Protein AF-A0A1V2QL84-F1 (afdb_monomer)

Secondary structure (DSSP, 8-state):
----------HHHHHHHHHHHHHHHHHHHHHHHHHHHHHTT-HHHHHHHHHHHHHHHTTSS--SSHHHHHHHHHHHS---

Mean predicted aligned error: 11.81 Å

Radius of gyration: 18.5 Å; Cα contacts (8 Å, |Δi|>4): 59; chains: 1; bounding box: 37×18×67 Å

Solvent-accessible surface area (backbone atoms only — not comparable to full-atom values): 4609 Å² total; per-residue (Å²): 139,82,89,88,82,78,76,76,67,64,68,70,54,59,55,49,50,50,53,49,47,51,47,50,50,54,24,48,53,28,35,53,51,13,51,54,29,44,76,71,66,40,53,73,59,12,51,54,27,29,52,53,14,45,58,46,39,72,73,42,95,83,54,72,65,66,49,49,51,44,51,50,56,58,72,66,52,80,81,126

Sequence (80 aa):
MDNSVVTTQPVNQQVADEALLLSHDVAAVFNDLGVLMAVRGHTEEAERLYRRSLEIRRRLPDESAQAALTRRNLAILPTG

Structure (mmCIF, N/CA/C/O backbone):
data_AF-A0A1V2QL84-F1
#
_entry.id   AF-A0A1V2QL84-F1
#
loop_
_atom_site.group_PDB
_atom_site.id
_atom_site.type_symbol
_atom_site.label_atom_id
_atom_site.label_alt_id
_atom_site.label_comp_id
_atom_site.label_asym_id
_atom_site.label_entity_id
_atom_site.label_seq_id
_atom_site.pdbx_PDB_ins_code
_atom_site.Cartn_x
_atom_site.Cartn_y
_atom_site.Cartn_z
_atom_site.occupancy
_atom_site.B_iso_or_equiv
_atom_site.auth_seq_id
_atom_site.auth_comp_id
_atom_site.auth_asym_id
_atom_site.auth_atom_id
_atom_site.pdbx_PDB_model_num
ATOM 1 N N . MET A 1 1 ? 25.310 -2.967 -49.637 1.00 41.56 1 MET A N 1
ATOM 2 C CA . MET A 1 1 ? 25.910 -1.912 -48.799 1.00 41.56 1 MET A CA 1
ATOM 3 C C . MET A 1 1 ? 25.088 -1.863 -47.535 1.00 41.56 1 MET A C 1
ATOM 5 O O . MET A 1 1 ? 23.870 -1.795 -47.614 1.00 41.56 1 MET A O 1
ATOM 9 N N . ASP A 1 2 ? 25.781 -2.117 -46.440 1.00 43.19 2 ASP A N 1
ATOM 10 C CA . ASP A 1 2 ? 25.292 -2.579 -45.149 1.00 43.19 2 ASP A CA 1
ATOM 11 C C . ASP A 1 2 ? 24.964 -1.406 -44.209 1.00 43.19 2 ASP A C 1
ATOM 13 O O . ASP A 1 2 ? 25.540 -0.328 -44.339 1.00 43.19 2 ASP A O 1
ATOM 17 N N . ASN A 1 3 ? 24.085 -1.701 -43.252 1.00 43.94 3 ASN A N 1
ATOM 18 C CA . ASN A 1 3 ? 23.962 -1.107 -41.926 1.00 43.94 3 ASN A CA 1
ATOM 19 C C . ASN A 1 3 ? 23.594 0.382 -41.804 1.00 43.94 3 ASN A C 1
ATOM 21 O O . ASN A 1 3 ? 24.466 1.242 -41.879 1.00 43.94 3 ASN A O 1
ATOM 25 N N . SER A 1 4 ? 22.324 0.681 -41.487 1.00 50.56 4 SER A N 1
ATOM 26 C CA . SER A 1 4 ? 21.916 1.834 -40.647 1.00 50.56 4 SER A CA 1
ATOM 27 C C . SER A 1 4 ? 20.424 1.782 -40.270 1.00 50.56 4 SER A C 1
ATOM 29 O O . SER A 1 4 ? 19.698 2.757 -40.417 1.00 50.56 4 SER A O 1
ATOM 31 N N . VAL A 1 5 ? 19.932 0.643 -39.774 1.00 56.78 5 VAL A N 1
ATOM 32 C CA . VAL A 1 5 ? 18.715 0.624 -38.933 1.00 56.78 5 VAL A CA 1
ATOM 33 C C . VAL A 1 5 ? 19.024 -0.208 -37.694 1.00 56.78 5 VAL A C 1
ATOM 35 O O . VAL A 1 5 ? 18.380 -1.201 -37.387 1.00 56.78 5 VAL A O 1
ATOM 38 N N . VAL A 1 6 ? 20.062 0.201 -36.967 1.00 51.78 6 VAL A N 1
ATOM 39 C CA . VAL A 1 6 ? 20.052 0.020 -35.519 1.00 51.78 6 VAL A CA 1
ATOM 40 C C . VAL A 1 6 ? 19.507 1.328 -34.979 1.00 51.78 6 VAL A C 1
ATOM 42 O O . VAL A 1 6 ? 20.239 2.245 -34.618 1.00 51.78 6 VAL A O 1
ATOM 45 N N . THR A 1 7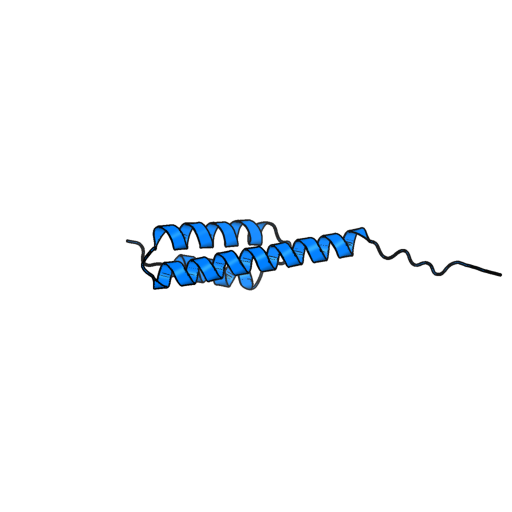 ? 18.181 1.438 -34.995 1.00 46.47 7 THR A N 1
ATOM 46 C CA . THR A 1 7 ? 17.479 2.302 -34.056 1.00 46.47 7 THR A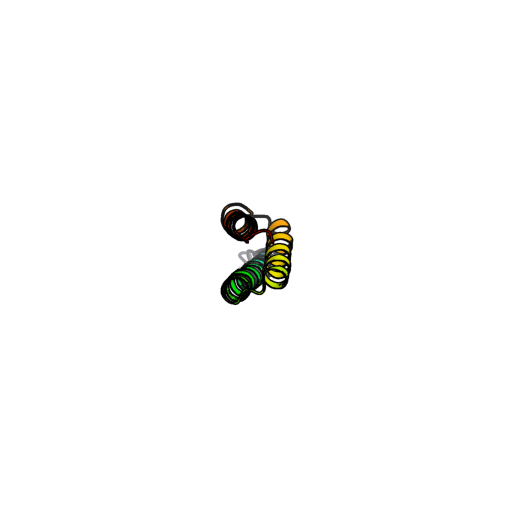 CA 1
ATOM 47 C C . THR A 1 7 ? 17.859 1.794 -32.675 1.00 46.47 7 THR A C 1
ATOM 49 O O . THR A 1 7 ? 17.272 0.835 -32.175 1.00 46.47 7 THR A O 1
ATOM 52 N N . THR A 1 8 ? 18.900 2.376 -32.087 1.00 49.28 8 THR A N 1
ATOM 53 C CA . THR A 1 8 ? 19.181 2.238 -30.666 1.00 49.28 8 THR A CA 1
ATOM 54 C C . THR A 1 8 ? 17.982 2.830 -29.943 1.00 49.28 8 THR A C 1
ATOM 56 O O . THR A 1 8 ? 17.892 4.040 -29.739 1.00 49.28 8 THR A O 1
ATOM 59 N N . GLN A 1 9 ? 17.014 1.969 -29.634 1.00 44.50 9 GLN A N 1
ATOM 60 C CA . GLN A 1 9 ? 16.002 2.241 -28.633 1.00 44.50 9 GLN A CA 1
ATOM 61 C C . GLN A 1 9 ? 16.735 2.685 -27.361 1.00 44.50 9 GLN A C 1
ATOM 63 O O . GLN A 1 9 ? 17.783 2.112 -27.037 1.00 44.50 9 GLN A O 1
ATOM 68 N N . PRO A 1 10 ? 16.262 3.727 -26.661 1.00 46.19 10 PRO A N 1
ATOM 69 C CA . PRO A 1 10 ? 16.921 4.188 -25.456 1.00 46.19 10 PRO A CA 1
ATOM 70 C C . PRO A 1 10 ? 16.767 3.097 -24.394 1.00 46.19 10 PRO A C 1
ATOM 72 O O . PRO A 1 10 ? 15.764 3.040 -23.691 1.00 46.19 10 PRO A O 1
ATOM 75 N N . VAL A 1 11 ? 17.788 2.248 -24.250 1.00 53.09 11 VAL A N 1
ATOM 76 C CA . VAL A 1 11 ? 17.893 1.202 -23.210 1.00 53.09 11 VAL A CA 1
ATOM 77 C C . VAL A 1 11 ? 17.634 1.790 -21.810 1.00 53.09 11 VAL A C 1
ATOM 79 O O . VAL A 1 11 ? 17.182 1.107 -20.899 1.00 53.09 11 VAL A O 1
ATOM 82 N N . ASN A 1 12 ? 17.843 3.100 -21.665 1.00 47.56 12 ASN A N 1
ATOM 83 C CA . ASN A 1 12 ? 17.606 3.865 -20.451 1.00 47.56 12 ASN A CA 1
ATOM 84 C C . ASN A 1 12 ? 16.120 4.070 -20.090 1.00 47.56 12 ASN A C 1
ATOM 86 O O . ASN A 1 12 ? 15.822 4.251 -18.915 1.00 47.56 12 ASN A O 1
ATOM 90 N N . GLN A 1 13 ? 15.191 4.055 -21.055 1.00 49.47 13 GLN A N 1
ATOM 91 C CA . GLN A 1 13 ? 13.754 4.155 -20.755 1.00 49.47 13 GLN A CA 1
ATOM 92 C C . GLN A 1 13 ? 13.188 2.820 -20.280 1.00 49.47 13 GLN A C 1
ATOM 94 O O . GLN A 1 13 ? 12.453 2.791 -19.307 1.00 49.47 13 GLN A O 1
ATOM 99 N N . GLN A 1 14 ? 13.605 1.707 -20.881 1.00 49.22 14 GLN A N 1
ATOM 100 C CA . GLN A 1 14 ? 13.073 0.386 -20.545 1.00 49.22 14 GLN A CA 1
ATOM 101 C C . GLN A 1 14 ? 13.472 -0.064 -19.128 1.00 49.22 14 GLN A C 1
ATOM 103 O O . GLN A 1 14 ? 12.648 -0.583 -18.383 1.00 49.22 14 GLN A O 1
ATOM 108 N N . VAL A 1 15 ? 14.713 0.221 -18.712 1.00 53.81 15 VA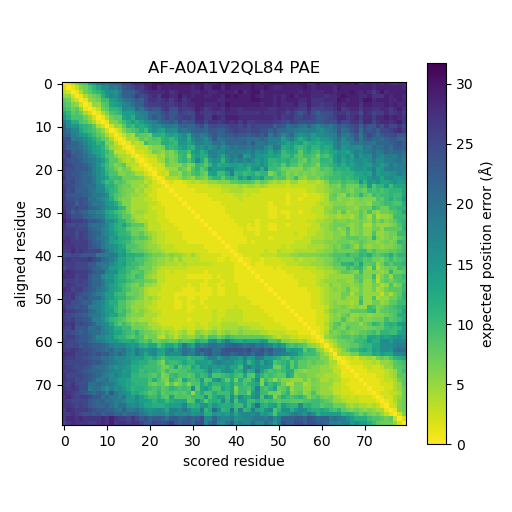L A N 1
ATOM 109 C CA . VAL A 1 15 ? 15.175 -0.015 -17.330 1.00 53.81 15 VAL A CA 1
ATOM 110 C C . VAL A 1 15 ? 14.466 0.912 -16.337 1.00 53.81 15 VAL A C 1
ATOM 112 O O . VAL A 1 15 ? 14.170 0.504 -15.215 1.00 53.81 15 VAL A O 1
ATOM 115 N N . ALA A 1 16 ? 14.169 2.153 -16.738 1.00 55.25 16 ALA A N 1
ATOM 116 C CA . ALA A 1 16 ? 13.390 3.073 -15.915 1.00 55.25 16 ALA A CA 1
ATOM 117 C C . ALA A 1 16 ? 11.937 2.599 -15.767 1.00 55.25 16 ALA A C 1
ATOM 119 O O . ALA A 1 16 ? 11.412 2.657 -14.661 1.00 55.25 16 ALA A O 1
ATOM 120 N N . ASP A 1 17 ? 11.328 2.068 -16.828 1.00 56.88 17 ASP A N 1
ATOM 121 C CA . ASP A 1 17 ? 9.972 1.518 -16.822 1.00 56.88 17 ASP A CA 1
ATOM 122 C C . ASP A 1 17 ? 9.884 0.237 -15.980 1.00 56.88 17 ASP A C 1
ATOM 124 O O . ASP A 1 17 ? 8.943 0.078 -15.208 1.00 56.88 17 ASP A O 1
ATOM 128 N N . GLU A 1 18 ? 10.888 -0.644 -16.036 1.00 57.09 18 GLU A N 1
ATOM 129 C CA . GLU A 1 18 ? 10.978 -1.829 -15.169 1.00 57.09 18 GLU A CA 1
ATOM 130 C C . GLU A 1 18 ? 11.200 -1.455 -13.698 1.00 57.09 18 GLU A C 1
ATOM 132 O O . GLU A 1 18 ? 10.543 -2.003 -12.812 1.00 57.09 18 GLU A O 1
ATOM 137 N N . ALA A 1 19 ? 12.075 -0.487 -13.410 1.00 60.88 19 ALA A N 1
ATOM 138 C CA . ALA A 1 19 ? 12.270 0.029 -12.055 1.00 60.88 19 ALA A CA 1
ATOM 139 C C . ALA A 1 19 ? 11.010 0.739 -11.529 1.00 60.88 19 ALA A C 1
ATOM 141 O O . ALA A 1 19 ? 10.693 0.662 -10.336 1.00 60.88 19 ALA A O 1
ATOM 142 N N . LEU A 1 20 ? 10.270 1.406 -12.416 1.00 63.75 20 LEU A N 1
ATOM 143 C CA . LEU A 1 20 ? 8.999 2.049 -12.115 1.00 63.75 20 LEU A CA 1
ATOM 144 C C . LEU A 1 20 ? 7.888 1.026 -11.867 1.00 63.75 20 LEU A C 1
ATOM 146 O O . LEU A 1 20 ? 7.091 1.215 -10.946 1.00 63.75 20 LEU A O 1
ATOM 150 N N . LEU A 1 21 ? 7.857 -0.060 -12.640 1.00 65.56 21 LEU A N 1
ATOM 151 C CA . LEU A 1 21 ? 6.933 -1.177 -12.466 1.00 65.56 21 LEU A CA 1
ATOM 152 C C . LEU A 1 21 ? 7.217 -1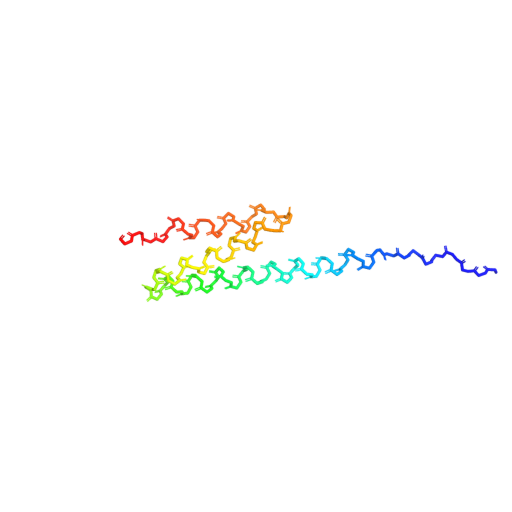.910 -11.152 1.00 65.56 21 LEU A C 1
ATOM 154 O O . LEU A 1 21 ? 6.311 -2.102 -10.347 1.00 65.56 21 LEU A O 1
ATOM 158 N N . LEU A 1 22 ? 8.490 -2.188 -10.862 1.00 74.88 22 LEU A N 1
ATOM 159 C CA . LEU A 1 22 ? 8.909 -2.754 -9.583 1.00 74.88 22 LEU A CA 1
ATOM 160 C C . LEU A 1 22 ? 8.506 -1.841 -8.417 1.00 74.88 22 LEU A C 1
ATOM 162 O O . LEU A 1 22 ? 8.041 -2.313 -7.384 1.00 74.88 22 LEU A O 1
ATOM 166 N N . SER A 1 23 ? 8.624 -0.523 -8.582 1.00 77.06 23 SER A N 1
ATOM 167 C CA . SER A 1 23 ? 8.198 0.441 -7.562 1.00 77.06 23 SER A CA 1
ATOM 168 C C . SER A 1 23 ? 6.671 0.486 -7.389 1.00 77.06 23 SER A C 1
ATOM 170 O O . SER A 1 23 ? 6.188 0.654 -6.267 1.00 77.06 23 SER A O 1
ATOM 172 N N . HIS A 1 24 ? 5.901 0.285 -8.464 1.00 79.81 24 HIS A N 1
ATOM 173 C CA . HIS A 1 24 ? 4.444 0.125 -8.403 1.00 79.81 24 HIS A CA 1
ATOM 174 C C . HIS A 1 24 ? 4.039 -1.142 -7.646 1.00 79.81 24 HIS A C 1
ATOM 176 O O . HIS A 1 24 ? 3.193 -1.065 -6.749 1.00 79.81 24 HIS A O 1
ATOM 182 N N . ASP A 1 25 ? 4.666 -2.273 -7.961 1.00 84.38 25 ASP A N 1
ATOM 183 C CA . ASP A 1 25 ? 4.377 -3.564 -7.335 1.00 84.38 25 ASP A CA 1
ATOM 184 C C . ASP A 1 25 ? 4.751 -3.552 -5.852 1.00 84.38 25 ASP A C 1
ATOM 186 O O . ASP A 1 25 ? 3.954 -3.940 -4.997 1.00 84.38 25 ASP A O 1
ATOM 190 N N . VAL A 1 26 ? 5.918 -2.998 -5.507 1.00 85.50 26 VAL A N 1
ATOM 191 C CA . VAL A 1 26 ? 6.341 -2.833 -4.109 1.00 85.50 26 VAL A CA 1
ATOM 192 C C . VAL A 1 26 ? 5.350 -1.952 -3.341 1.00 85.50 26 VAL A C 1
ATOM 194 O O . VAL A 1 26 ? 4.982 -2.275 -2.208 1.00 85.50 26 V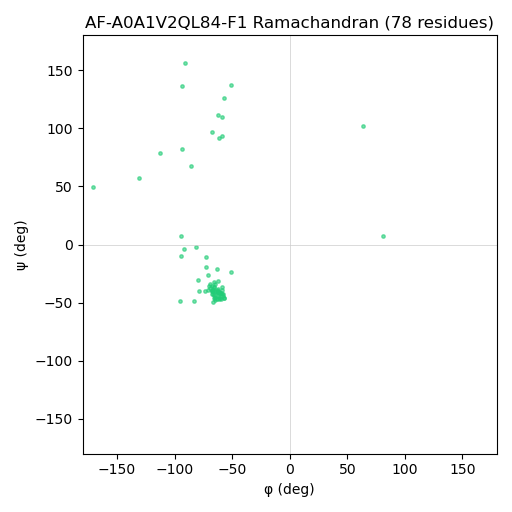AL A O 1
ATOM 197 N N . ALA A 1 27 ? 4.856 -0.865 -3.942 1.00 86.56 27 ALA A N 1
ATOM 198 C CA . ALA A 1 27 ? 3.838 -0.032 -3.309 1.00 86.56 27 ALA A CA 1
ATOM 199 C C . ALA A 1 27 ? 2.496 -0.761 -3.126 1.00 86.56 27 ALA A C 1
ATOM 201 O O . ALA A 1 27 ? 1.825 -0.544 -2.112 1.00 86.56 27 ALA A O 1
ATOM 202 N N . ALA A 1 28 ? 2.092 -1.607 -4.076 1.00 87.38 28 ALA A N 1
ATOM 203 C CA . ALA A 1 28 ? 0.884 -2.423 -3.968 1.00 87.38 28 ALA A CA 1
ATOM 204 C C . ALA A 1 28 ? 1.000 -3.440 -2.825 1.00 87.38 28 ALA A C 1
ATOM 206 O O . ALA A 1 28 ? 0.127 -3.481 -1.961 1.00 87.38 28 ALA A O 1
ATOM 207 N N . VAL A 1 29 ? 2.133 -4.137 -2.721 1.00 90.44 29 VAL A N 1
ATOM 208 C CA . VAL A 1 29 ? 2.400 -5.086 -1.629 1.00 90.44 29 VAL A CA 1
ATOM 209 C C . VAL A 1 29 ? 2.306 -4.408 -0.258 1.00 90.44 29 VAL A C 1
ATOM 211 O O . VAL A 1 29 ? 1.669 -4.940 0.650 1.00 90.44 29 VAL A O 1
ATOM 214 N N . PHE A 1 30 ? 2.877 -3.208 -0.091 1.00 90.56 30 PHE A N 1
ATOM 215 C CA . PHE A 1 30 ? 2.746 -2.461 1.168 1.00 90.56 30 PHE A CA 1
ATOM 216 C C . PHE A 1 30 ? 1.295 -2.083 1.487 1.00 90.56 30 PHE A C 1
ATOM 218 O O . PHE A 1 30 ? 0.891 -2.134 2.648 1.00 90.56 30 PHE A O 1
ATOM 225 N N . ASN A 1 31 ? 0.503 -1.716 0.477 1.00 87.19 31 ASN A N 1
ATOM 226 C CA . ASN A 1 31 ? -0.914 -1.420 0.666 1.00 87.19 31 ASN A CA 1
ATOM 227 C C . ASN A 1 31 ? -1.689 -2.668 1.110 1.00 87.19 31 ASN A C 1
ATOM 229 O O . ASN A 1 31 ? -2.455 -2.600 2.067 1.00 87.19 31 ASN A O 1
ATOM 233 N N . ASP A 1 32 ? -1.458 -3.807 0.468 1.00 91.31 32 ASP A N 1
ATOM 234 C CA . ASP A 1 32 ? -2.199 -5.039 0.746 1.00 91.31 32 ASP A CA 1
ATOM 235 C C . ASP A 1 32 ? -1.832 -5.627 2.115 1.00 91.31 32 ASP A C 1
ATOM 237 O O . ASP A 1 32 ? -2.702 -6.094 2.854 1.00 91.31 32 ASP A O 1
ATOM 241 N N . LEU A 1 33 ? -0.563 -5.507 2.518 1.00 91.31 33 LEU A N 1
ATOM 242 C CA . LEU A 1 33 ? -0.140 -5.799 3.889 1.00 91.31 33 LEU A CA 1
ATOM 243 C C . LEU A 1 33 ? -0.814 -4.861 4.898 1.00 91.31 33 LEU A C 1
ATOM 245 O O . LEU A 1 33 ? -1.233 -5.316 5.962 1.00 91.31 33 LEU A O 1
ATOM 249 N N . GLY A 1 34 ? -0.961 -3.574 4.569 1.00 91.62 34 GLY A N 1
ATOM 250 C CA . GLY A 1 34 ? -1.703 -2.619 5.393 1.00 91.62 34 GLY A CA 1
ATOM 251 C C . GLY A 1 34 ? -3.160 -3.039 5.600 1.00 91.62 34 GLY A C 1
ATOM 252 O O . GLY A 1 34 ? -3.652 -3.013 6.729 1.00 91.62 34 GLY A O 1
ATOM 253 N N . VAL A 1 35 ? -3.826 -3.514 4.542 1.00 91.19 35 VAL A N 1
ATOM 254 C CA . VAL A 1 35 ? -5.196 -4.057 4.613 1.00 91.19 35 VAL A CA 1
ATOM 255 C C . VAL A 1 35 ? -5.244 -5.278 5.522 1.00 91.19 35 VAL A C 1
ATOM 257 O O . VAL A 1 35 ? -6.094 -5.352 6.410 1.00 91.19 35 VAL A O 1
ATOM 260 N N . LEU A 1 36 ? -4.310 -6.215 5.355 1.00 93.06 36 LEU A N 1
ATOM 261 C CA . LEU A 1 36 ? -4.253 -7.420 6.177 1.00 93.06 36 LEU A CA 1
ATOM 262 C C . LEU A 1 36 ? -4.056 -7.096 7.666 1.00 93.06 36 LEU A C 1
ATOM 264 O O . LEU A 1 36 ? -4.705 -7.708 8.516 1.00 93.06 36 LEU A O 1
ATOM 268 N N . MET A 1 37 ? -3.192 -6.131 7.990 1.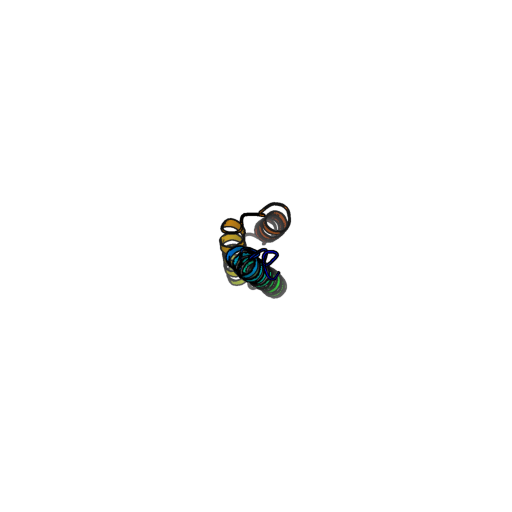00 90.94 37 MET A N 1
ATOM 269 C CA . MET A 1 37 ? -2.958 -5.703 9.373 1.00 90.94 37 MET A CA 1
ATOM 270 C C . MET A 1 37 ? -4.164 -4.977 9.966 1.00 90.94 37 MET A C 1
ATOM 272 O O . MET A 1 37 ? -4.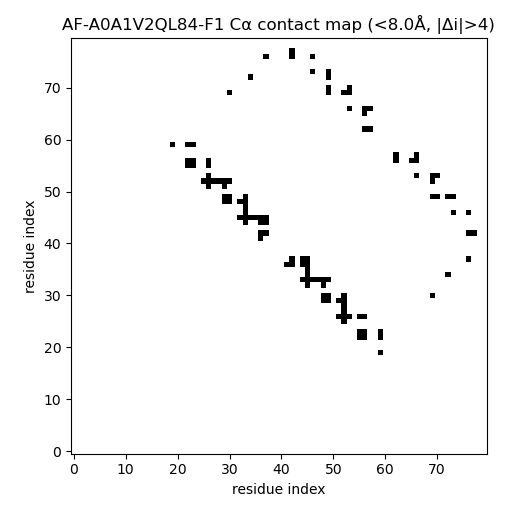506 -5.222 11.122 1.00 90.94 37 MET A O 1
ATOM 276 N N . ALA A 1 38 ? -4.866 -4.168 9.168 1.00 88.31 38 ALA A N 1
ATOM 277 C CA . ALA A 1 38 ? -6.104 -3.517 9.587 1.00 88.31 38 ALA A CA 1
ATOM 278 C C . ALA A 1 38 ? -7.191 -4.548 9.933 1.00 88.31 38 ALA A C 1
ATOM 280 O O . ALA A 1 38 ? -7.821 -4.452 10.983 1.00 88.31 38 ALA A O 1
ATOM 281 N N . VAL A 1 39 ? -7.358 -5.583 9.100 1.00 90.50 39 VAL A N 1
ATOM 282 C CA . VAL A 1 39 ? -8.306 -6.688 9.347 1.00 90.50 39 VAL A CA 1
ATOM 283 C C . VAL A 1 39 ? -7.953 -7.472 10.616 1.00 90.50 39 VAL A C 1
ATOM 285 O O . VAL A 1 39 ? -8.843 -7.966 11.303 1.00 90.50 39 VAL A O 1
ATOM 288 N N . ARG A 1 40 ? -6.665 -7.567 10.963 1.00 91.12 40 ARG A N 1
ATOM 289 C CA . ARG A 1 40 ? -6.189 -8.209 12.200 1.00 91.12 40 ARG A CA 1
ATOM 290 C C . ARG A 1 40 ? -6.275 -7.310 13.442 1.00 91.12 40 ARG A C 1
ATOM 292 O O . ARG A 1 40 ? -5.941 -7.773 14.526 1.00 91.12 40 ARG A O 1
ATOM 299 N N . GLY A 1 41 ? -6.712 -6.056 13.301 1.00 90.31 41 GLY A N 1
ATOM 300 C CA . GLY A 1 41 ? -6.803 -5.087 14.400 1.00 90.31 41 GLY A CA 1
ATOM 301 C C . GLY A 1 41 ? -5.481 -4.396 14.757 1.00 90.31 41 GLY A C 1
ATOM 302 O O . GLY A 1 41 ? -5.428 -3.644 15.725 1.00 90.31 41 GLY A O 1
ATOM 303 N N . HIS A 1 42 ? -4.413 -4.605 13.982 1.00 92.06 42 HIS A N 1
ATOM 304 C CA . HIS A 1 42 ? -3.119 -3.946 14.181 1.00 92.06 42 HIS A CA 1
ATOM 305 C C . HIS A 1 42 ? -3.085 -2.581 13.477 1.00 92.06 42 HIS A C 1
ATOM 307 O O . HIS A 1 42 ? -2.363 -2.377 12.497 1.00 92.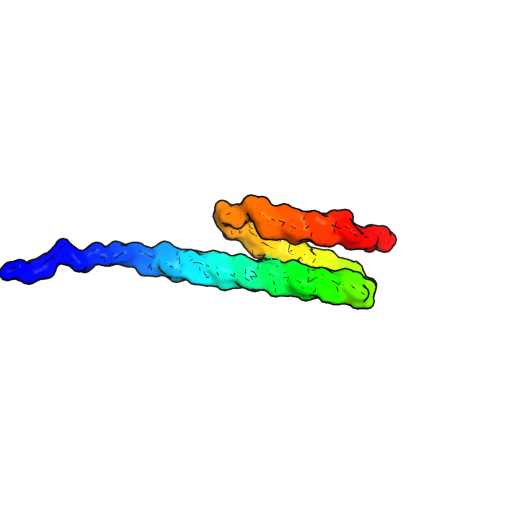06 42 HIS A O 1
ATOM 313 N N . THR A 1 43 ? -3.885 -1.635 13.970 1.00 86.06 43 THR A N 1
ATOM 314 C CA . THR A 1 43 ? -4.110 -0.325 13.333 1.00 86.06 43 THR A CA 1
ATOM 315 C C . THR A 1 43 ? -2.822 0.478 13.127 1.00 86.06 43 THR A C 1
ATOM 317 O O . THR A 1 43 ? -2.601 1.023 12.047 1.00 86.06 43 THR A O 1
ATOM 320 N N . GLU A 1 44 ? -1.923 0.500 14.113 1.00 87.88 44 GLU A N 1
ATOM 321 C CA . GLU A 1 44 ? -0.650 1.232 14.021 1.00 87.88 44 GLU A CA 1
ATOM 322 C C . GLU A 1 44 ? 0.286 0.652 12.952 1.00 87.88 44 GLU A C 1
ATOM 324 O O . GLU A 1 44 ? 1.012 1.377 12.270 1.00 87.88 44 GLU A O 1
ATOM 329 N N . GLU A 1 45 ? 0.291 -0.673 12.795 1.00 86.00 45 GLU A N 1
ATOM 330 C CA . GLU A 1 45 ? 1.101 -1.344 11.782 1.00 86.00 45 GLU A CA 1
ATOM 331 C C . GLU A 1 45 ? 0.518 -1.137 10.383 1.00 86.00 45 GLU A C 1
ATOM 333 O O . GLU A 1 45 ? 1.264 -0.827 9.451 1.00 86.00 45 GLU A O 1
ATOM 338 N N . ALA A 1 46 ? -0.810 -1.195 10.257 1.00 88.31 46 ALA A N 1
ATOM 339 C CA . ALA A 1 46 ? -1.515 -0.864 9.025 1.00 88.31 46 ALA A CA 1
ATOM 340 C C . ALA A 1 46 ? -1.200 0.563 8.555 1.00 88.31 46 ALA A C 1
ATOM 342 O O . ALA A 1 46 ? -0.858 0.777 7.392 1.00 88.31 46 ALA A O 1
ATOM 343 N N . GLU A 1 47 ? -1.229 1.536 9.467 1.00 86.44 47 GLU A N 1
ATOM 344 C CA . GLU A 1 47 ? -0.910 2.926 9.156 1.00 86.44 47 GLU A CA 1
ATOM 345 C C . GLU A 1 47 ? 0.530 3.097 8.642 1.00 86.44 47 GLU A C 1
ATOM 347 O O . GLU A 1 47 ? 0.755 3.768 7.627 1.00 86.44 47 GLU A O 1
ATOM 352 N N . ARG A 1 48 ? 1.519 2.463 9.291 1.00 89.50 48 ARG A N 1
ATOM 353 C CA . ARG A 1 48 ? 2.919 2.503 8.824 1.00 89.50 48 ARG A CA 1
ATOM 354 C C . ARG A 1 48 ? 3.067 1.927 7.415 1.00 89.50 48 ARG A C 1
ATOM 356 O O . ARG A 1 48 ? 3.789 2.500 6.596 1.00 89.50 48 ARG A O 1
ATOM 363 N N . LEU A 1 49 ? 2.382 0.821 7.129 1.00 89.56 49 LEU A N 1
ATOM 364 C CA . LEU A 1 49 ? 2.421 0.143 5.832 1.00 89.56 49 LEU A CA 1
ATOM 365 C C . LEU A 1 49 ? 1.768 0.989 4.728 1.00 89.56 49 LEU A C 1
ATOM 367 O O . LEU A 1 49 ? 2.360 1.169 3.660 1.00 89.56 49 LEU A O 1
ATOM 371 N N . TYR A 1 50 ? 0.622 1.616 4.999 1.00 85.25 50 TYR A N 1
ATOM 372 C CA . TYR A 1 50 ? -0.004 2.539 4.048 1.00 85.25 50 TYR A CA 1
ATOM 373 C C . TYR A 1 50 ? 0.841 3.784 3.782 1.00 85.25 50 TYR A C 1
ATOM 375 O O . TYR A 1 50 ? 0.954 4.206 2.631 1.00 85.25 50 TYR A O 1
ATOM 383 N N . ARG A 1 51 ? 1.485 4.362 4.806 1.00 86.94 51 ARG A N 1
ATOM 384 C CA . ARG A 1 51 ? 2.391 5.509 4.616 1.00 86.94 51 ARG A CA 1
ATOM 385 C C . ARG A 1 51 ? 3.588 5.150 3.734 1.00 86.94 51 ARG A C 1
ATOM 387 O O . ARG A 1 51 ? 3.928 5.933 2.853 1.00 86.94 51 ARG A O 1
ATOM 394 N N . ARG A 1 52 ? 4.176 3.960 3.914 1.00 87.06 52 ARG A N 1
ATOM 395 C CA . ARG A 1 52 ? 5.236 3.416 3.041 1.00 87.06 52 ARG A CA 1
ATOM 396 C C . ARG A 1 52 ? 4.766 3.263 1.595 1.00 87.06 52 ARG A C 1
ATOM 398 O O . ARG A 1 52 ? 5.460 3.710 0.687 1.00 87.06 52 ARG A O 1
ATOM 405 N N . SER A 1 53 ? 3.582 2.686 1.383 1.00 86.56 53 SER A N 1
ATOM 406 C CA . SER A 1 53 ? 2.971 2.592 0.049 1.00 86.56 53 SER A CA 1
ATOM 407 C C . SER A 1 53 ? 2.808 3.978 -0.585 1.00 86.56 53 SER A C 1
ATOM 409 O O . SER A 1 53 ? 3.206 4.195 -1.728 1.00 86.56 53 SER A O 1
ATOM 411 N N . LEU A 1 54 ? 2.304 4.950 0.179 1.00 83.31 54 LEU A N 1
ATOM 412 C CA . LEU A 1 54 ? 2.080 6.312 -0.297 1.00 83.31 54 LEU A CA 1
ATOM 413 C C . LEU A 1 54 ? 3.383 7.053 -0.622 1.00 83.31 54 LEU A C 1
ATOM 415 O O . LEU A 1 54 ? 3.440 7.780 -1.609 1.00 83.31 54 LEU A O 1
ATOM 419 N N . GLU A 1 55 ? 4.429 6.878 0.186 1.00 84.88 55 GLU A N 1
ATOM 420 C CA . GLU A 1 55 ? 5.737 7.488 -0.059 1.00 84.88 55 GLU A CA 1
ATOM 421 C C . GLU A 1 55 ? 6.351 7.003 -1.373 1.00 84.88 55 GLU A C 1
ATOM 423 O O . GLU A 1 55 ? 6.896 7.810 -2.123 1.00 84.88 55 GLU A O 1
ATOM 428 N N . ILE A 1 56 ? 6.225 5.709 -1.674 1.00 82.75 56 ILE A N 1
ATOM 429 C CA . ILE A 1 56 ? 6.703 5.149 -2.939 1.00 82.75 56 ILE A CA 1
ATOM 430 C C . ILE A 1 56 ? 5.870 5.707 -4.090 1.00 82.75 56 ILE A C 1
ATOM 432 O O . ILE A 1 56 ? 6.443 6.244 -5.030 1.00 82.75 56 ILE A O 1
ATOM 436 N N . ARG A 1 57 ? 4.534 5.674 -3.985 1.00 81.44 57 ARG A N 1
ATOM 437 C CA . ARG A 1 57 ? 3.630 6.180 -5.033 1.00 81.44 57 ARG A CA 1
ATOM 438 C C . ARG A 1 57 ? 3.855 7.658 -5.359 1.00 81.44 57 ARG A C 1
ATOM 440 O O . ARG A 1 57 ? 3.827 8.003 -6.529 1.00 81.44 57 ARG A O 1
ATOM 447 N N . ARG A 1 58 ? 4.172 8.496 -4.364 1.00 79.88 58 ARG A N 1
ATOM 448 C CA . ARG A 1 58 ? 4.519 9.923 -4.550 1.00 79.88 58 ARG A CA 1
ATOM 449 C C . ARG A 1 58 ? 5.789 10.165 -5.365 1.00 79.88 58 ARG A C 1
ATOM 451 O O . ARG A 1 58 ? 5.999 11.269 -5.853 1.00 79.88 58 ARG A O 1
ATOM 458 N N . ARG A 1 59 ? 6.674 9.171 -5.455 1.00 76.75 59 ARG A N 1
ATOM 459 C CA . ARG A 1 59 ? 7.915 9.248 -6.241 1.00 76.75 59 ARG A CA 1
ATOM 460 C C . ARG A 1 59 ? 7.728 8.725 -7.670 1.00 76.75 59 ARG A C 1
ATOM 462 O O . ARG A 1 59 ? 8.672 8.799 -8.451 1.00 76.75 59 ARG A O 1
ATOM 469 N N . LEU A 1 60 ? 6.546 8.199 -8.007 1.00 75.38 60 LEU A N 1
ATOM 470 C CA . LEU A 1 60 ? 6.215 7.686 -9.336 1.00 75.38 60 LEU A CA 1
ATOM 471 C C . LEU A 1 60 ? 5.536 8.801 -10.148 1.00 75.38 60 LEU A C 1
ATOM 473 O O . LEU A 1 60 ? 4.667 9.488 -9.617 1.00 75.38 60 LEU A O 1
ATOM 477 N N . PRO A 1 61 ? 5.899 8.992 -11.427 1.00 68.38 61 PRO A N 1
ATOM 478 C CA . PRO A 1 61 ? 5.351 10.056 -12.261 1.00 68.38 61 PRO A CA 1
ATOM 479 C C . PRO A 1 61 ? 3.892 9.817 -12.694 1.00 68.38 61 PRO A C 1
ATOM 481 O O . PRO A 1 61 ? 3.272 10.746 -13.202 1.00 68.38 61 PRO A O 1
ATOM 484 N N . ASP A 1 62 ? 3.331 8.619 -12.477 1.00 64.12 62 ASP A N 1
ATOM 485 C CA . ASP A 1 62 ? 1.955 8.263 -12.855 1.00 64.12 62 ASP A CA 1
ATOM 486 C C . ASP A 1 62 ? 1.077 8.034 -11.604 1.00 64.12 62 ASP A C 1
ATOM 488 O O . ASP A 1 62 ? 0.868 6.922 -11.117 1.00 64.12 62 ASP A O 1
ATOM 492 N N . GLU A 1 63 ? 0.640 9.137 -10.989 1.00 63.00 63 GLU A N 1
ATOM 493 C CA . GLU A 1 63 ? 0.156 9.166 -9.597 1.00 63.00 63 GLU A CA 1
ATOM 494 C C . GLU A 1 63 ? -1.375 9.014 -9.425 1.00 63.00 63 GLU A C 1
ATOM 496 O O . GLU A 1 63 ? -1.909 9.191 -8.328 1.00 63.00 63 GLU A O 1
ATOM 501 N N . SER A 1 64 ? -2.145 8.717 -10.473 1.00 62.72 64 SER A N 1
ATOM 502 C CA . SER A 1 64 ? -3.571 9.096 -10.448 1.00 62.72 64 SER A CA 1
ATOM 503 C C . SER A 1 64 ? -4.502 8.121 -9.703 1.00 62.72 64 SER A C 1
ATOM 505 O O . SER A 1 64 ? -5.281 8.530 -8.838 1.00 62.72 64 SER A O 1
ATOM 507 N N . ALA A 1 65 ? -4.424 6.814 -9.978 1.00 67.50 65 ALA A N 1
ATOM 508 C CA . ALA A 1 65 ? -5.447 5.869 -9.502 1.00 67.50 65 ALA A CA 1
ATOM 509 C C . ALA A 1 65 ? -5.079 5.165 -8.185 1.00 67.50 65 ALA A C 1
ATOM 511 O O . ALA A 1 65 ? -5.864 5.118 -7.235 1.00 67.50 65 ALA A O 1
ATOM 512 N N . GLN A 1 66 ? -3.868 4.622 -8.097 1.00 67.69 66 GLN A N 1
ATOM 513 C CA . GLN A 1 66 ? -3.499 3.749 -6.983 1.00 67.69 66 GLN A CA 1
ATOM 514 C C . GLN A 1 66 ? -3.141 4.521 -5.704 1.00 67.69 66 GLN A C 1
ATOM 516 O O . GLN A 1 66 ? -3.418 4.063 -4.596 1.00 67.69 66 GLN A O 1
ATOM 521 N N . ALA A 1 67 ? -2.595 5.734 -5.832 1.00 71.44 67 ALA A N 1
ATOM 522 C CA . ALA A 1 67 ? -2.354 6.611 -4.685 1.00 71.44 67 ALA A CA 1
ATOM 523 C C . ALA A 1 67 ? -3.668 7.059 -4.022 1.00 71.44 67 ALA A C 1
ATOM 525 O O . ALA A 1 67 ? -3.726 7.227 -2.801 1.00 71.44 67 ALA A O 1
ATOM 526 N N . ALA A 1 68 ? -4.739 7.222 -4.807 1.00 75.00 68 ALA A N 1
ATOM 527 C CA . ALA A 1 68 ? -6.068 7.536 -4.292 1.00 75.00 68 ALA A CA 1
ATOM 528 C C . ALA A 1 68 ? -6.654 6.374 -3.475 1.00 75.00 68 ALA A C 1
ATOM 530 O O . ALA A 1 68 ? -7.216 6.613 -2.406 1.00 75.00 68 ALA A O 1
ATOM 531 N N . LEU A 1 69 ? -6.463 5.129 -3.924 1.00 76.31 69 LEU A N 1
ATOM 532 C CA . LEU A 1 69 ? -6.865 3.933 -3.176 1.00 76.31 69 LEU A CA 1
ATOM 533 C C . LEU A 1 69 ? -6.111 3.813 -1.848 1.00 76.31 69 LEU A C 1
ATOM 535 O O . LEU A 1 69 ? -6.740 3.654 -0.805 1.00 76.31 69 LEU A O 1
ATOM 539 N N . THR A 1 70 ? -4.787 3.988 -1.855 1.00 73.38 70 THR A N 1
ATOM 540 C CA . THR A 1 70 ? -3.988 3.965 -0.620 1.00 73.38 70 THR A CA 1
ATOM 541 C C . THR A 1 70 ? -4.403 5.075 0.353 1.00 73.38 70 THR A C 1
ATOM 543 O O . THR A 1 70 ? -4.546 4.820 1.548 1.00 73.38 70 THR A O 1
ATOM 546 N N . ARG A 1 71 ? -4.681 6.296 -0.132 1.00 76.12 71 ARG A N 1
ATOM 547 C CA . ARG A 1 71 ? -5.219 7.386 0.706 1.00 76.12 71 ARG A CA 1
ATOM 548 C C . ARG A 1 71 ? -6.590 7.064 1.281 1.00 76.12 71 ARG A C 1
ATOM 550 O O . ARG A 1 71 ? -6.839 7.359 2.445 1.00 76.12 71 ARG A 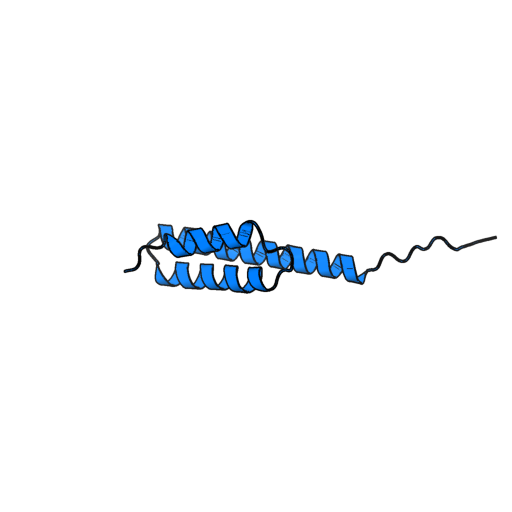O 1
ATOM 557 N N . ARG A 1 72 ? -7.473 6.472 0.478 1.00 81.75 72 ARG A N 1
ATOM 558 C CA . ARG A 1 72 ? -8.794 6.044 0.935 1.00 81.75 72 ARG A CA 1
ATOM 559 C C . ARG A 1 72 ? -8.662 5.008 2.050 1.00 81.75 72 ARG A C 1
ATOM 561 O O . ARG A 1 72 ? -9.301 5.169 3.078 1.00 81.75 72 ARG A O 1
ATOM 568 N N . ASN A 1 73 ? -7.798 4.010 1.888 1.00 78.19 73 ASN A N 1
ATOM 569 C CA . ASN A 1 73 ? -7.582 2.978 2.904 1.00 78.19 73 ASN A CA 1
ATOM 570 C C . ASN A 1 73 ? -7.020 3.557 4.210 1.00 78.19 73 ASN A C 1
ATOM 572 O O . ASN A 1 73 ? -7.466 3.176 5.287 1.00 78.19 73 ASN A O 1
ATOM 576 N N . LEU A 1 74 ? -6.113 4.533 4.115 1.00 78.31 74 LEU A N 1
ATOM 577 C CA . LEU A 1 74 ? -5.601 5.265 5.273 1.00 78.31 74 LEU A CA 1
ATOM 578 C C . LEU A 1 74 ? -6.704 6.060 5.995 1.00 78.31 74 LEU A C 1
ATOM 580 O O . LEU A 1 74 ? -6.746 6.069 7.217 1.00 78.31 74 LEU A O 1
ATOM 584 N N . ALA A 1 75 ? -7.607 6.704 5.252 1.00 80.75 75 ALA A N 1
ATOM 585 C CA . ALA A 1 75 ? -8.676 7.532 5.814 1.00 80.75 75 ALA A CA 1
ATOM 586 C C . ALA A 1 75 ? -9.804 6.733 6.495 1.00 80.75 75 ALA A C 1
ATOM 588 O O . ALA A 1 75 ? -10.566 7.307 7.266 1.00 80.75 75 ALA A O 1
ATOM 589 N N . ILE A 1 76 ? -9.938 5.437 6.188 1.00 81.69 76 ILE A N 1
ATOM 590 C CA . ILE A 1 76 ? -10.967 4.554 6.765 1.00 81.69 76 ILE A CA 1
ATOM 591 C C . ILE A 1 76 ? -10.427 3.785 7.980 1.00 81.69 76 ILE A C 1
ATOM 593 O O . ILE A 1 76 ? -11.205 3.153 8.694 1.00 81.69 76 ILE A O 1
ATOM 597 N N . LEU A 1 77 ? -9.112 3.827 8.243 1.00 76.06 77 LEU A N 1
ATOM 598 C CA . LEU A 1 77 ? -8.580 3.249 9.472 1.00 76.06 77 LEU A CA 1
ATOM 599 C C . LEU A 1 77 ? -9.280 3.904 10.671 1.00 76.06 77 LEU A C 1
ATOM 601 O O . LEU A 1 77 ? -9.295 5.135 10.754 1.00 76.06 77 LEU A O 1
ATOM 605 N N . PRO A 1 78 ? -9.875 3.113 11.581 1.00 57.75 78 PRO A N 1
ATOM 606 C CA . PRO A 1 78 ? -10.499 3.661 12.769 1.00 57.75 78 PRO A CA 1
ATOM 607 C C . PRO A 1 78 ? -9.407 4.347 13.586 1.00 57.75 78 PRO A C 1
ATOM 609 O O . PRO A 1 78 ? -8.494 3.696 14.093 1.00 57.75 78 PRO A O 1
ATOM 612 N N . THR A 1 79 ? -9.477 5.673 13.655 1.00 62.97 79 THR A N 1
ATOM 613 C CA . THR A 1 79 ? -8.701 6.466 14.603 1.00 62.97 79 THR A CA 1
ATOM 614 C C . THR A 1 79 ? -9.084 5.978 15.994 1.00 62.97 79 THR A C 1
ATOM 616 O O . THR A 1 79 ? -10.241 6.138 16.389 1.00 62.97 79 THR A O 1
ATOM 619 N N . GLY A 1 80 ? -8.151 5.299 16.661 1.00 54.09 80 GLY A N 1
ATOM 620 C CA . GLY A 1 80 ? -8.284 4.933 18.070 1.00 54.09 80 GLY A CA 1
ATOM 621 C C . GLY A 1 80 ? -8.354 6.167 18.953 1.00 54.09 80 GLY A C 1
ATOM 622 O O . GLY A 1 80 ? -7.676 7.163 18.612 1.00 54.09 80 GLY A O 1
#

pLDDT: mean 73.42, std 15.66, range [41.56, 93.06]

Foldseek 3Di:
DDDDPPPVDPPVVVVVVVVLVVLLVQLVVLQVVLVVCLVVVVLVSSLVSLVVSLVSLVVHPPNPDVNVVSVVSNVPRPDD

Nearest PDB structures (foldseek):
  2hr2-assembly2_B  TM=8.500E-01  e=8.536E-01  Chlorobaculum tepidum TLS
  4niq-assembly1_A  TM=7.087E-01  e=2.794E+00  Saccharomyces cerevisiae S288C